Protein AF-A0A960ULE8-F1 (afdb_monomer)

Nearest PDB structures (foldseek):
  7pkt-assembly1_v  TM=3.234E-01  e=4.045E+00  Chlamydomonas reinhardtii

Solvent-accessible surface area (backbone atoms only — not comparable to full-atom values): 4205 Å² total; per-residue (Å²): 133,82,75,78,79,80,72,68,42,82,45,80,43,69,39,95,86,75,71,47,76,42,82,44,80,43,59,90,85,50,62,64,44,84,41,67,39,90,87,80,72,46,80,43,80,44,62,39,67,61,54,51,52,53,50,54,56,54,52,61,64,72,76,110

Secondary structure (DSSP, 8-state):
--------EEEEEE-TTT--EEEEEEPTT-SEEEEE-TTT--EEEEEHHHHHHHHHHHHHHH--

Sequence (64 aa):
MEATQFIPFRAEIHCSKCDKQLLMMLQPLHLEIPLHCPNCGHNLTYVVRQSIRNHLSAQAAYTS

pLDDT: mean 76.36, std 11.89, range [39.81, 90.56]

Radius of gyration: 13.75 Å; Cα contacts (8 Å, |Δi|>4): 76; chains: 1; bounding box: 32×20×38 Å

Foldseek 3Di:
DDDPPQDWDWDWDADPPPRDIDIDTDGPPDQWDWDQDPPPRDIDIDGCVVVVVVVVVVVVVVVD

Mean predicted aligned error: 8.22 Å

Structure (mmCIF, N/CA/C/O backbone):
data_AF-A0A960ULE8-F1
#
_entry.id   AF-A0A960ULE8-F1
#
loop_
_atom_site.group_PDB
_atom_site.id
_atom_site.type_symbol
_atom_site.label_atom_id
_atom_site.label_alt_id
_atom_site.label_comp_id
_atom_site.label_asym_id
_atom_site.label_entity_id
_atom_site.label_seq_id
_atom_site.pdbx_PDB_ins_code
_atom_site.Cartn_x
_atom_site.Cartn_y
_atom_site.Cartn_z
_atom_site.occupancy
_atom_site.B_iso_or_equiv
_atom_site.auth_seq_id
_atom_sit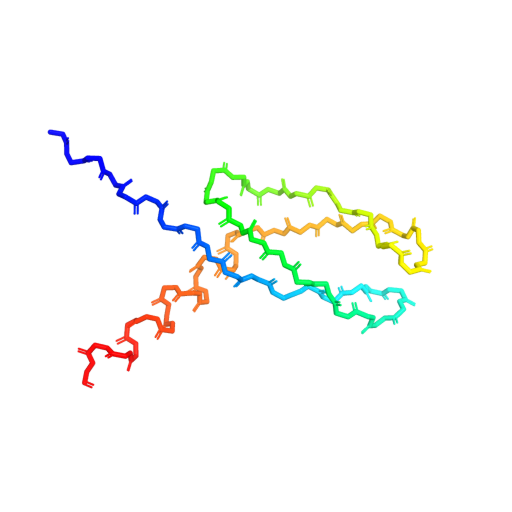e.auth_comp_id
_atom_site.auth_asym_id
_atom_site.auth_atom_id
_atom_site.pdbx_PDB_model_num
ATOM 1 N N . MET A 1 1 ? 23.294 3.129 -21.196 1.00 39.81 1 MET A N 1
ATOM 2 C CA . MET A 1 1 ? 22.792 2.949 -19.820 1.00 39.81 1 MET A CA 1
ATOM 3 C C . MET A 1 1 ? 21.328 3.336 -19.863 1.00 39.81 1 MET A C 1
ATOM 5 O O . MET A 1 1 ? 21.036 4.523 -19.899 1.00 39.81 1 MET A O 1
ATOM 9 N N . GLU A 1 2 ? 20.429 2.366 -20.029 1.00 49.22 2 GLU A N 1
ATOM 10 C CA . GLU A 1 2 ? 18.995 2.657 -19.994 1.00 49.22 2 GLU A CA 1
ATOM 11 C C . GLU A 1 2 ? 18.642 3.085 -18.574 1.00 49.22 2 GLU A C 1
ATOM 13 O O . GLU A 1 2 ? 18.818 2.326 -17.621 1.00 49.22 2 GLU A O 1
ATOM 18 N N . ALA A 1 3 ? 18.214 4.335 -18.419 1.00 54.78 3 ALA A N 1
ATOM 19 C CA . ALA A 1 3 ? 17.581 4.760 -17.190 1.00 54.78 3 ALA A CA 1
ATOM 20 C C . ALA A 1 3 ? 16.292 3.946 -17.081 1.00 54.78 3 ALA A C 1
ATOM 22 O O . ALA A 1 3 ? 15.350 4.195 -17.829 1.00 54.78 3 ALA A O 1
ATOM 23 N N . THR A 1 4 ? 16.257 2.951 -16.193 1.00 60.03 4 THR A N 1
ATOM 24 C CA . THR A 1 4 ? 15.005 2.315 -15.781 1.00 60.03 4 THR A CA 1
ATOM 25 C C . THR A 1 4 ? 14.053 3.437 -15.388 1.00 60.03 4 THR A C 1
ATOM 27 O O . THR A 1 4 ? 14.250 4.090 -14.361 1.00 60.03 4 THR A O 1
ATOM 30 N N . GLN A 1 5 ? 13.071 3.728 -16.245 1.00 63.41 5 GLN A N 1
ATOM 31 C CA . GLN A 1 5 ? 12.029 4.697 -15.947 1.00 63.41 5 GLN A CA 1
ATOM 32 C C . GLN A 1 5 ? 11.202 4.108 -14.812 1.00 63.41 5 GLN A C 1
ATOM 34 O O . GLN A 1 5 ? 10.354 3.242 -15.003 1.00 63.41 5 GLN A O 1
ATOM 39 N N . PHE A 1 6 ? 11.511 4.537 -13.596 1.00 68.31 6 PHE A N 1
ATOM 40 C CA . PHE A 1 6 ? 10.769 4.150 -12.414 1.00 68.31 6 PHE A CA 1
ATOM 41 C C . PHE A 1 6 ? 9.458 4.927 -12.393 1.00 68.31 6 PHE A C 1
ATOM 43 O O . PHE A 1 6 ? 9.408 6.079 -11.965 1.00 68.31 6 PHE A O 1
ATOM 50 N N . ILE A 1 7 ? 8.404 4.298 -12.904 1.00 72.62 7 ILE A N 1
ATOM 51 C CA . ILE A 1 7 ? 7.071 4.891 -12.971 1.00 72.62 7 ILE A CA 1
ATOM 52 C C . ILE A 1 7 ? 6.455 4.849 -11.562 1.00 72.62 7 ILE A C 1
ATOM 54 O O . ILE A 1 7 ? 6.347 3.766 -10.977 1.00 72.62 7 ILE A O 1
ATOM 58 N N . PRO A 1 8 ? 6.066 6.000 -10.982 1.00 77.62 8 PRO A N 1
ATOM 59 C CA . PRO A 1 8 ? 5.319 6.023 -9.733 1.00 77.62 8 PRO A CA 1
ATOM 60 C C . PRO A 1 8 ? 3.999 5.265 -9.886 1.00 77.62 8 PRO A C 1
ATOM 62 O O . PRO A 1 8 ? 3.314 5.411 -10.897 1.00 77.62 8 PRO A O 1
ATOM 65 N N . PHE A 1 9 ? 3.601 4.508 -8.869 1.00 80.12 9 PHE A N 1
ATOM 66 C CA . PHE A 1 9 ? 2.347 3.757 -8.896 1.00 80.12 9 PHE A CA 1
ATOM 67 C C . PHE A 1 9 ? 1.516 4.018 -7.646 1.00 80.12 9 PHE A C 1
ATOM 69 O O . PHE A 1 9 ? 2.038 4.329 -6.572 1.00 80.12 9 PHE A O 1
ATOM 76 N N . ARG A 1 10 ? 0.197 3.894 -7.793 1.00 84.06 10 ARG A N 1
ATOM 77 C CA . ARG A 1 10 ? -0.738 4.011 -6.679 1.00 84.06 10 ARG A CA 1
ATOM 78 C C . ARG A 1 10 ? -0.738 2.716 -5.873 1.00 84.06 10 ARG A C 1
ATOM 80 O O . ARG A 1 10 ? -0.869 1.631 -6.432 1.00 84.06 10 ARG A O 1
ATOM 87 N N . ALA A 1 11 ? -0.627 2.851 -4.560 1.00 82.44 11 ALA A N 1
ATOM 88 C CA . ALA A 1 11 ? -0.751 1.765 -3.608 1.00 82.44 11 ALA A CA 1
ATOM 89 C C . ALA A 1 11 ? -1.833 2.069 -2.580 1.00 82.44 11 ALA A C 1
ATOM 91 O O . ALA A 1 11 ? -2.024 3.217 -2.169 1.00 82.44 11 ALA A O 1
ATOM 92 N N . GLU A 1 12 ? -2.520 1.012 -2.167 1.00 85.44 12 GLU A N 1
ATOM 93 C CA . GLU A 1 12 ? -3.611 1.074 -1.207 1.00 85.44 12 GLU A CA 1
ATOM 94 C C . GLU A 1 12 ? -3.193 0.342 0.063 1.00 85.44 12 GLU A C 1
ATOM 96 O O . GLU A 1 12 ? -2.736 -0.801 0.017 1.00 85.44 12 GLU A O 1
ATOM 101 N N . ILE A 1 13 ? -3.299 1.031 1.194 1.00 84.69 13 ILE A N 1
ATOM 102 C CA . ILE A 1 13 ? -2.744 0.580 2.467 1.00 84.69 13 ILE A CA 1
ATOM 103 C C . ILE A 1 13 ? -3.840 0.636 3.505 1.00 84.69 13 ILE A C 1
ATOM 105 O O . ILE A 1 13 ? -4.401 1.697 3.760 1.00 84.69 13 ILE A O 1
ATOM 109 N N . HIS A 1 14 ? -4.127 -0.494 4.133 1.00 86.06 14 HIS A N 1
ATOM 110 C CA . HIS A 1 14 ? -5.101 -0.544 5.211 1.00 86.06 1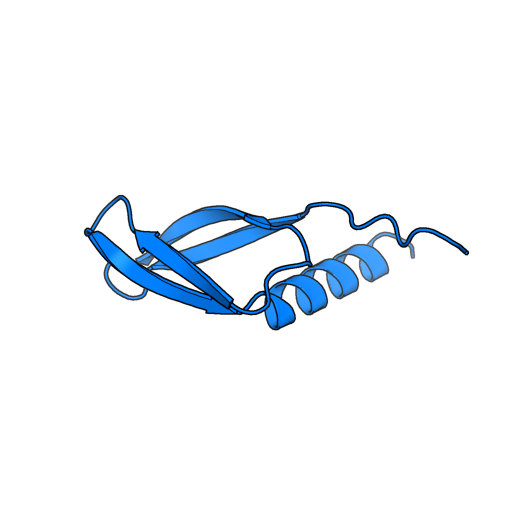4 HIS A CA 1
ATOM 111 C C . HIS A 1 14 ? -4.414 -0.271 6.544 1.00 86.06 14 HIS A C 1
ATOM 113 O O . HIS A 1 14 ? -3.387 -0.869 6.873 1.00 86.06 14 HIS A O 1
ATOM 119 N N . CYS A 1 15 ? -4.980 0.650 7.318 1.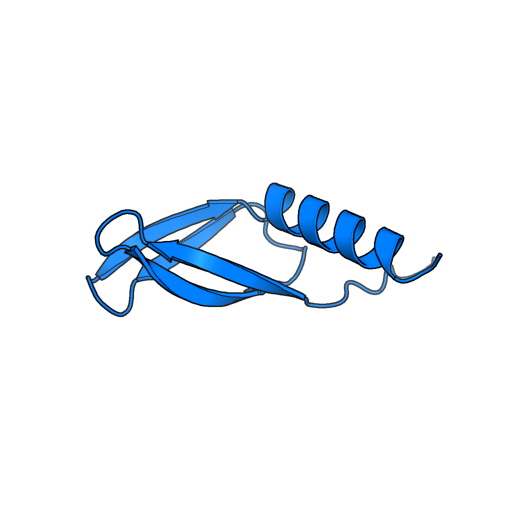00 87.00 15 CYS A N 1
ATOM 120 C CA . CYS A 1 15 ? -4.560 0.845 8.692 1.00 87.00 15 CYS A CA 1
ATOM 121 C C . CYS A 1 15 ? -5.017 -0.348 9.534 1.00 87.00 15 CYS A C 1
ATOM 123 O O . CYS A 1 15 ? -6.213 -0.540 9.716 1.00 87.00 15 CYS A O 1
ATOM 125 N N . SER A 1 16 ? -4.073 -1.073 10.132 1.00 86.50 16 SER A N 1
ATOM 126 C CA . SER A 1 16 ? -4.336 -2.235 10.996 1.00 86.50 16 SER A CA 1
ATOM 127 C C . SER A 1 16 ? -5.193 -1.949 12.236 1.00 86.50 16 SER A C 1
ATOM 129 O O . SER A 1 16 ? -5.649 -2.882 12.887 1.00 86.50 16 SER A O 1
ATOM 131 N N . LYS A 1 17 ? -5.373 -0.674 12.609 1.00 88.06 17 LYS A N 1
ATOM 132 C CA . LYS A 1 17 ? -6.085 -0.271 13.831 1.00 88.06 17 LYS A CA 1
ATOM 133 C C . LYS A 1 17 ? -7.500 0.245 13.588 1.00 88.06 17 LYS A C 1
ATOM 135 O O . LYS A 1 17 ? -8.342 0.137 14.470 1.00 88.06 17 LYS A O 1
ATOM 140 N N . CYS A 1 18 ? -7.746 0.898 12.456 1.00 90.19 1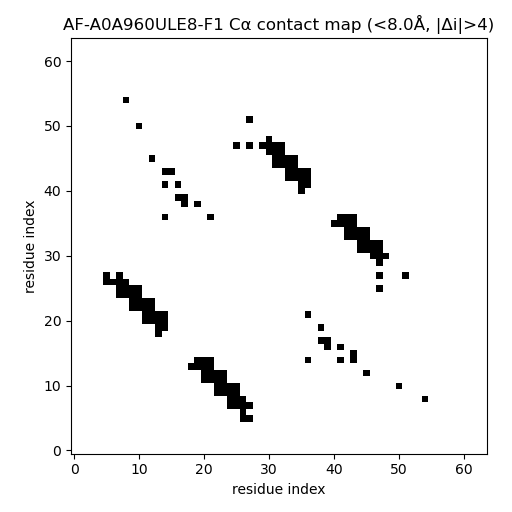8 CYS A N 1
ATOM 141 C CA . CYS A 1 18 ? -9.044 1.522 12.180 1.00 90.19 18 CYS A CA 1
ATOM 142 C C . CYS A 1 18 ? -9.624 1.130 10.822 1.00 90.19 18 CYS A C 1
ATOM 144 O O . CYS A 1 18 ? -10.553 1.794 10.368 1.00 90.19 18 CYS A O 1
ATOM 146 N N . ASP A 1 19 ? -9.002 0.157 10.150 1.00 84.44 19 ASP A N 1
ATOM 147 C CA . ASP A 1 19 ? -9.365 -0.408 8.845 1.00 84.44 19 ASP A CA 1
ATOM 148 C C . ASP A 1 19 ? -9.560 0.611 7.716 1.00 84.44 19 ASP A C 1
ATOM 150 O O . ASP A 1 19 ? -10.027 0.290 6.626 1.00 84.44 19 ASP A O 1
ATOM 154 N N . LYS A 1 20 ? -9.150 1.865 7.936 1.00 86.50 20 LYS A N 1
ATOM 155 C CA . LYS A 1 20 ? -9.216 2.893 6.906 1.00 86.50 20 LYS A CA 1
ATOM 156 C C . LYS A 1 20 ? -8.141 2.656 5.864 1.00 86.50 20 LYS A C 1
ATOM 158 O O . LYS A 1 20 ? -6.977 2.414 6.187 1.00 86.50 20 LYS A O 1
ATOM 163 N N . GLN A 1 21 ? -8.561 2.807 4.619 1.00 84.62 21 GLN A N 1
ATOM 164 C CA . GLN A 1 21 ? -7.709 2.735 3.452 1.00 84.62 21 GLN A CA 1
ATOM 165 C C . GLN A 1 21 ? -6.995 4.072 3.230 1.00 84.62 21 GLN A C 1
ATOM 167 O O . GLN A 1 21 ? -7.599 5.145 3.275 1.00 84.62 21 GLN A O 1
ATOM 172 N N . LEU A 1 22 ? -5.695 3.989 2.990 1.00 83.75 22 LEU A N 1
ATOM 173 C CA . LEU A 1 22 ? -4.806 5.094 2.674 1.00 83.75 22 LEU A CA 1
ATOM 174 C C . LEU A 1 22 ? -4.323 4.902 1.245 1.00 83.75 22 LEU A C 1
ATOM 176 O O . LEU A 1 22 ? 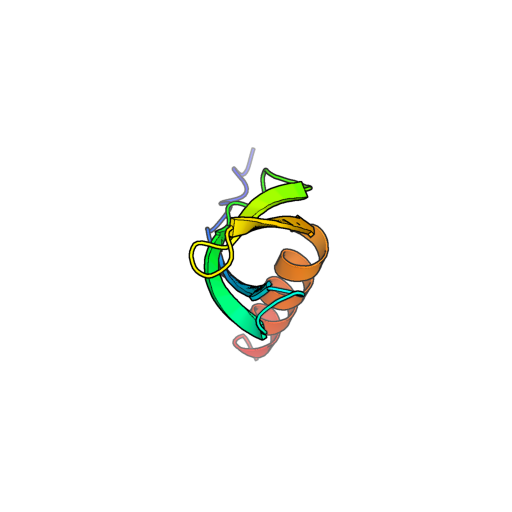-3.854 3.826 0.876 1.00 83.75 22 LEU A O 1
ATOM 180 N N . LEU A 1 23 ? -4.455 5.953 0.447 1.00 83.75 23 LEU A N 1
ATOM 181 C CA . LEU A 1 23 ? -4.011 5.966 -0.937 1.00 83.75 23 LEU A CA 1
ATOM 182 C C . LEU A 1 23 ? -2.711 6.742 -1.017 1.00 83.75 23 LEU A C 1
ATOM 184 O O . LEU A 1 23 ? -2.643 7.892 -0.584 1.00 83.75 23 LEU A O 1
ATOM 188 N N . MET A 1 24 ? -1.684 6.110 -1.569 1.00 80.81 24 MET A N 1
ATOM 189 C CA . MET A 1 24 ? -0.362 6.711 -1.658 1.00 80.81 24 MET A CA 1
ATOM 190 C C . MET A 1 24 ? 0.255 6.488 -3.025 1.00 80.81 24 MET A C 1
ATOM 192 O O . MET A 1 24 ? 0.085 5.432 -3.633 1.00 80.81 24 MET A O 1
ATOM 196 N N . MET A 1 25 ? 1.023 7.473 -3.477 1.00 81.50 25 MET A N 1
ATOM 197 C CA . MET A 1 25 ? 1.887 7.328 -4.640 1.00 81.50 25 MET A CA 1
ATOM 198 C C . MET A 1 25 ? 3.256 6.848 -4.175 1.00 81.50 25 MET A C 1
ATOM 200 O O . MET A 1 25 ? 3.935 7.534 -3.413 1.00 81.50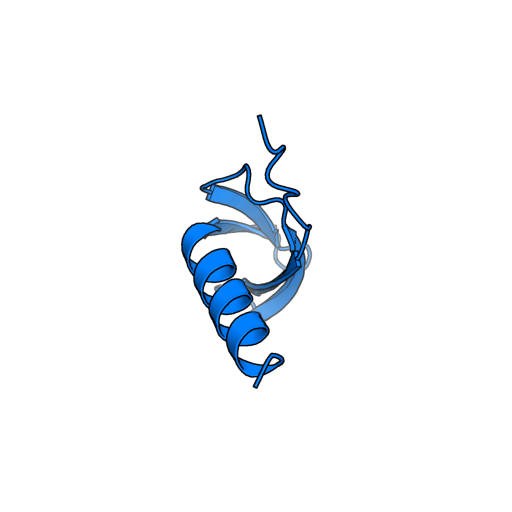 25 MET A O 1
ATOM 204 N N . LEU A 1 26 ? 3.647 5.660 -4.623 1.00 79.62 26 LEU A N 1
ATOM 205 C CA . LEU A 1 26 ? 4.929 5.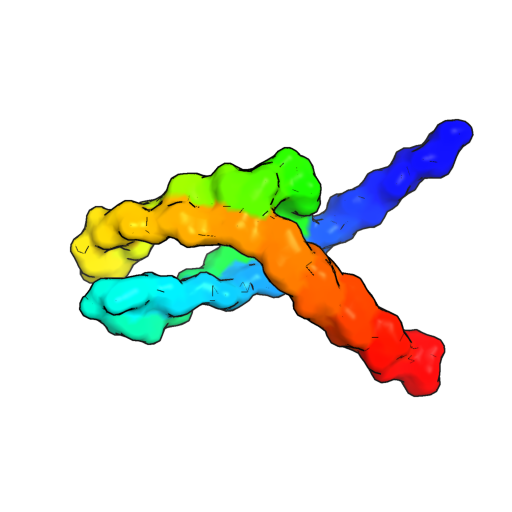062 -4.288 1.00 79.62 26 LEU A CA 1
ATOM 206 C C . LEU A 1 26 ? 5.919 5.245 -5.423 1.00 79.62 26 LEU A C 1
ATOM 208 O O . LEU A 1 26 ? 5.619 4.987 -6.589 1.00 79.62 26 LEU A O 1
ATOM 212 N N . GLN A 1 27 ? 7.129 5.635 -5.041 1.00 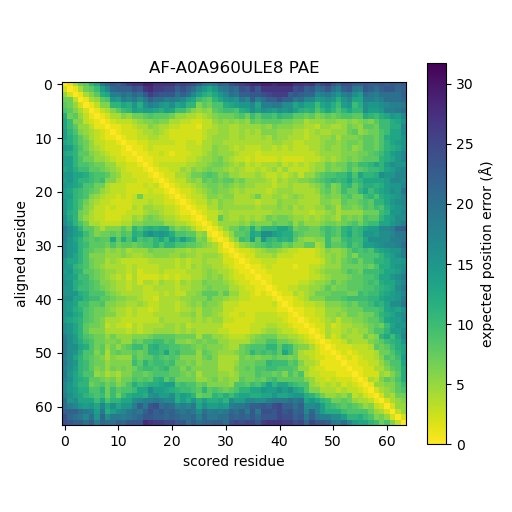72.94 27 GLN A N 1
ATOM 213 C CA . GLN A 1 27 ? 8.307 5.530 -5.885 1.00 72.94 27 GLN A CA 1
ATOM 214 C C . GLN A 1 27 ? 9.106 4.295 -5.441 1.00 72.94 27 GLN A C 1
ATOM 216 O O . GLN A 1 27 ? 9.311 4.112 -4.237 1.00 72.94 27 GLN A O 1
ATOM 221 N N . PRO A 1 28 ? 9.595 3.460 -6.372 1.00 68.00 28 PRO A N 1
ATOM 222 C CA . PRO A 1 28 ? 10.228 2.172 -6.061 1.00 68.00 28 PRO A CA 1
ATOM 223 C C . PRO A 1 28 ? 11.612 2.265 -5.384 1.00 68.00 28 PRO A C 1
ATOM 225 O O . PRO A 1 28 ? 12.279 1.248 -5.221 1.00 68.00 28 PRO A O 1
ATOM 228 N N . LEU A 1 29 ? 12.043 3.459 -4.965 1.00 70.12 29 LEU A N 1
ATOM 229 C CA . LEU A 1 29 ? 13.298 3.685 -4.240 1.00 70.12 29 LEU A CA 1
ATOM 230 C C . LEU A 1 29 ? 13.236 3.295 -2.756 1.00 70.12 29 LEU A C 1
ATOM 232 O O . LEU A 1 29 ? 14.267 2.975 -2.171 1.00 70.12 29 LEU A O 1
ATOM 236 N N . HIS A 1 30 ? 12.054 3.308 -2.139 1.00 64.56 30 HIS A N 1
ATOM 237 C CA . HIS A 1 30 ? 11.913 3.021 -0.711 1.00 64.56 30 HIS A CA 1
ATOM 238 C C . HIS A 1 30 ? 11.559 1.552 -0.494 1.00 64.56 30 HIS A C 1
ATOM 240 O O . HIS A 1 30 ? 10.639 1.044 -1.125 1.00 64.56 30 HIS A O 1
ATOM 246 N N . LEU A 1 31 ? 12.274 0.863 0.399 1.00 73.00 31 LEU A N 1
ATOM 247 C CA . LEU A 1 31 ? 11.990 -0.534 0.749 1.00 73.00 31 LEU A CA 1
ATOM 248 C C . LEU A 1 31 ? 10.866 -0.639 1.790 1.00 73.00 31 LEU A C 1
ATOM 250 O O . LEU A 1 31 ? 9.975 -1.484 1.673 1.00 73.00 31 LEU A O 1
ATOM 254 N N . GLU A 1 32 ? 10.919 0.256 2.775 1.00 80.88 32 GLU A N 1
ATOM 255 C CA . GLU A 1 32 ? 9.982 0.392 3.883 1.00 80.88 32 GLU A CA 1
ATOM 256 C C . GLU A 1 32 ? 9.667 1.874 4.078 1.00 80.88 32 GLU A C 1
ATOM 258 O O . GLU A 1 32 ? 10.564 2.717 4.015 1.00 80.88 32 GLU A O 1
ATOM 263 N N . ILE A 1 33 ? 8.393 2.196 4.286 1.00 82.38 33 ILE A N 1
ATOM 264 C CA . ILE A 1 33 ? 7.932 3.568 4.497 1.00 82.38 33 ILE A CA 1
ATOM 265 C C . ILE A 1 33 ? 7.178 3.621 5.828 1.00 82.38 33 ILE A C 1
ATOM 267 O O . ILE A 1 33 ? 6.166 2.924 5.970 1.00 82.38 33 ILE A O 1
ATOM 271 N N . PRO A 1 34 ? 7.640 4.430 6.799 1.00 83.06 34 PRO A N 1
ATOM 272 C CA . PRO A 1 34 ? 6.866 4.730 7.990 1.00 83.06 34 PRO A CA 1
ATOM 273 C C . PRO A 1 34 ? 5.727 5.684 7.623 1.00 83.06 34 PRO A C 1
ATOM 275 O O . PRO A 1 34 ? 5.930 6.702 6.961 1.00 83.06 34 PRO A O 1
ATOM 278 N N . LEU A 1 35 ? 4.515 5.353 8.049 1.00 84.69 35 LEU A N 1
ATOM 279 C CA . LEU A 1 35 ? 3.300 6.088 7.723 1.00 84.69 35 LEU A CA 1
ATOM 280 C C . LEU A 1 35 ? 2.498 6.346 8.978 1.00 84.69 35 LEU A C 1
ATOM 282 O O . LEU A 1 35 ? 2.359 5.475 9.829 1.00 84.69 35 LEU A O 1
ATOM 286 N N . HIS A 1 36 ? 1.922 7.534 9.070 1.00 87.75 36 HIS A N 1
ATOM 287 C CA . HIS A 1 36 ? 1.013 7.869 10.151 1.00 87.75 36 HIS A CA 1
ATOM 288 C C . HIS A 1 36 ? -0.401 7.838 9.594 1.00 87.75 36 HIS A C 1
ATOM 290 O O . HIS A 1 36 ? -0.708 8.527 8.621 1.00 87.75 36 HIS A O 1
ATOM 296 N N . CYS A 1 37 ? -1.271 7.032 10.198 1.00 87.19 37 CYS A N 1
ATOM 297 C CA . CYS A 1 37 ? -2.673 7.027 9.822 1.00 87.19 37 CYS A CA 1
ATOM 298 C C . CYS A 1 37 ? -3.300 8.379 10.213 1.00 87.19 37 CYS A C 1
ATOM 300 O O . CYS A 1 37 ? -3.411 8.658 11.409 1.00 87.19 37 CYS A O 1
ATOM 302 N N . PRO A 1 38 ? -3.777 9.196 9.255 1.00 85.81 38 PRO A N 1
ATOM 303 C CA . PRO A 1 38 ? -4.381 10.497 9.538 1.00 85.81 38 PRO A CA 1
ATOM 304 C C . PRO A 1 38 ? -5.670 10.387 10.360 1.00 85.81 38 PRO A C 1
ATOM 306 O O . PRO A 1 38 ? -6.115 11.369 10.938 1.00 85.81 38 PRO A O 1
ATOM 309 N N . ASN A 1 39 ? -6.285 9.202 10.418 1.00 87.56 39 ASN A N 1
ATOM 310 C CA . ASN A 1 39 ? -7.547 9.003 11.118 1.00 87.56 39 ASN A CA 1
ATOM 311 C C . ASN A 1 39 ? -7.386 8.627 12.594 1.00 87.56 39 ASN A C 1
ATOM 313 O O . ASN A 1 39 ? -8.159 9.081 13.426 1.00 87.56 39 ASN A O 1
ATOM 317 N N . CYS A 1 40 ? -6.430 7.758 12.921 1.00 90.56 40 CYS A N 1
ATOM 318 C CA . CYS A 1 40 ? -6.266 7.240 14.284 1.00 90.56 40 CYS A CA 1
ATOM 319 C C . CYS A 1 40 ? -4.898 7.560 14.898 1.00 90.56 40 CYS A C 1
ATOM 321 O O . CYS A 1 40 ? -4.627 7.140 16.022 1.00 90.56 40 CYS A O 1
ATOM 323 N N . GLY A 1 41 ? -4.028 8.254 14.157 1.00 87.75 41 GLY A N 1
ATOM 324 C CA . GLY A 1 41 ? -2.671 8.601 14.580 1.00 87.75 41 GLY A CA 1
ATOM 325 C C . GLY A 1 41 ? -1.740 7.398 14.739 1.00 87.75 41 GLY A C 1
ATOM 326 O O . GLY A 1 41 ? -0.673 7.531 15.326 1.00 87.75 41 GLY A O 1
ATOM 327 N N . HIS A 1 42 ? -2.142 6.212 14.273 1.00 89.06 42 HIS A N 1
ATOM 328 C CA . HIS A 1 42 ? -1.350 4.996 14.428 1.00 89.06 42 HIS A CA 1
ATOM 329 C C . HIS A 1 42 ? -0.206 4.937 13.415 1.00 89.06 42 HIS A C 1
ATOM 331 O O . HIS A 1 42 ? -0.412 5.218 12.232 1.00 89.06 42 HIS A O 1
ATOM 337 N N . ASN A 1 43 ? 0.966 4.515 13.884 1.00 88.69 43 ASN A N 1
ATOM 338 C CA . ASN A 1 43 ? 2.136 4.301 13.045 1.00 88.69 43 ASN A CA 1
ATOM 339 C C . ASN A 1 43 ? 2.003 2.967 12.311 1.00 88.69 43 ASN A C 1
ATOM 341 O O . ASN A 1 43 ? 1.713 1.935 12.911 1.00 88.69 43 ASN A O 1
ATOM 345 N N . LEU A 1 44 ? 2.224 3.002 11.009 1.00 85.31 44 LEU A N 1
ATOM 346 C CA . LEU A 1 44 ? 2.173 1.874 10.100 1.00 85.31 44 LEU A CA 1
ATOM 347 C C . LEU A 1 44 ? 3.541 1.752 9.432 1.00 85.31 44 LEU A C 1
ATOM 349 O O . LEU A 1 44 ? 4.150 2.759 9.072 1.00 85.31 44 LEU A O 1
ATOM 353 N N . THR A 1 45 ? 3.993 0.523 9.217 1.00 85.38 45 THR A N 1
ATOM 354 C CA . THR A 1 45 ? 5.176 0.245 8.398 1.00 85.38 45 THR A CA 1
ATOM 355 C C . THR A 1 45 ? 4.713 -0.410 7.112 1.00 85.38 45 THR A C 1
ATOM 357 O O . THR A 1 45 ? 4.105 -1.480 7.142 1.00 85.38 45 THR A O 1
ATOM 360 N N . TYR A 1 46 ? 4.981 0.235 5.980 1.00 82.12 46 TYR A N 1
ATOM 361 C CA . TYR A 1 46 ? 4.589 -0.279 4.677 1.00 82.12 46 TYR A CA 1
ATOM 362 C C . TYR A 1 46 ? 5.780 -0.803 3.882 1.00 82.12 46 TYR A C 1
ATOM 364 O O . TYR A 1 46 ? 6.737 -0.069 3.645 1.00 82.12 46 TYR A O 1
ATOM 372 N N . VAL A 1 47 ? 5.695 -2.053 3.419 1.00 81.75 47 VAL A N 1
ATOM 373 C CA . VAL A 1 47 ? 6.762 -2.723 2.662 1.00 81.75 47 VAL A CA 1
ATOM 374 C C . VAL A 1 47 ? 6.471 -2.658 1.160 1.00 81.75 47 VAL A C 1
ATOM 376 O O . VAL A 1 47 ? 5.600 -3.356 0.639 1.00 81.75 47 VAL A O 1
ATOM 379 N N . VAL A 1 48 ? 7.251 -1.856 0.437 1.00 78.25 48 VAL A N 1
ATOM 380 C CA . VAL A 1 48 ? 7.009 -1.498 -0.976 1.00 78.25 48 VAL A CA 1
ATOM 381 C C . VAL A 1 48 ? 7.267 -2.665 -1.940 1.00 78.25 48 VAL A C 1
ATOM 383 O O . VAL A 1 48 ? 6.672 -2.740 -3.017 1.00 78.25 48 VAL A O 1
ATOM 386 N N . ARG A 1 49 ? 8.110 -3.637 -1.557 1.00 77.44 49 ARG A N 1
ATOM 387 C CA . ARG A 1 49 ? 8.456 -4.801 -2.401 1.00 77.44 49 ARG A CA 1
ATOM 388 C C . ARG A 1 49 ? 7.247 -5.645 -2.811 1.00 77.44 49 ARG A C 1
ATOM 390 O O . ARG A 1 49 ? 7.237 -6.205 -3.906 1.00 77.44 49 ARG A O 1
ATOM 397 N N . GLN A 1 50 ? 6.251 -5.794 -1.936 1.00 72.81 50 GLN A N 1
ATOM 398 C CA . GLN A 1 50 ? 5.035 -6.547 -2.266 1.00 72.81 50 GLN A CA 1
ATOM 399 C C . GLN A 1 50 ? 4.171 -5.777 -3.271 1.00 72.81 50 GLN A C 1
ATOM 401 O O . GLN A 1 50 ? 3.619 -6.352 -4.203 1.00 72.81 50 GLN A O 1
ATOM 406 N N . SER A 1 51 ? 4.111 -4.462 -3.114 1.00 74.25 51 SER A N 1
ATOM 407 C CA . SER A 1 51 ? 3.320 -3.545 -3.931 1.00 74.25 51 SER A CA 1
ATOM 408 C C . SER A 1 51 ? 3.857 -3.439 -5.350 1.00 74.25 51 SER A C 1
ATOM 410 O O . SER A 1 51 ? 3.075 -3.470 -6.293 1.00 74.25 51 SER A O 1
ATOM 412 N N . ILE A 1 52 ? 5.186 -3.386 -5.502 1.00 75.19 52 ILE A N 1
ATOM 413 C CA . ILE A 1 52 ? 5.844 -3.435 -6.812 1.00 75.19 52 ILE A CA 1
ATOM 414 C C . ILE A 1 52 ? 5.513 -4.757 -7.510 1.00 75.19 52 ILE A C 1
ATOM 416 O O . ILE A 1 52 ? 5.110 -4.740 -8.667 1.00 75.19 52 ILE A O 1
ATOM 420 N N . ARG A 1 53 ? 5.626 -5.901 -6.814 1.00 75.62 53 ARG A N 1
ATOM 421 C CA . ARG A 1 53 ? 5.272 -7.210 -7.394 1.00 75.62 53 ARG A CA 1
ATOM 422 C C . ARG A 1 53 ? 3.826 -7.240 -7.887 1.00 75.62 53 ARG A C 1
ATOM 424 O O . ARG A 1 53 ? 3.593 -7.634 -9.024 1.00 75.62 53 ARG A O 1
ATOM 431 N N . ASN A 1 54 ? 2.888 -6.764 -7.070 1.00 74.25 54 ASN A N 1
ATOM 432 C CA . ASN A 1 54 ? 1.477 -6.693 -7.445 1.00 74.25 54 ASN A CA 1
ATOM 433 C C . ASN A 1 54 ? 1.258 -5.762 -8.655 1.00 74.25 54 ASN A C 1
ATOM 435 O O . ASN A 1 54 ? 0.556 -6.128 -9.597 1.00 74.25 54 ASN A O 1
ATOM 439 N N . HIS A 1 55 ? 1.891 -4.586 -8.665 1.00 74.31 55 HIS A N 1
ATOM 440 C CA . HIS A 1 55 ? 1.800 -3.628 -9.767 1.00 74.31 55 HIS A CA 1
ATOM 441 C C . HIS A 1 55 ? 2.332 -4.204 -11.086 1.00 74.31 55 HIS A C 1
ATOM 443 O O . HIS A 1 55 ? 1.642 -4.143 -12.101 1.00 74.31 55 HIS A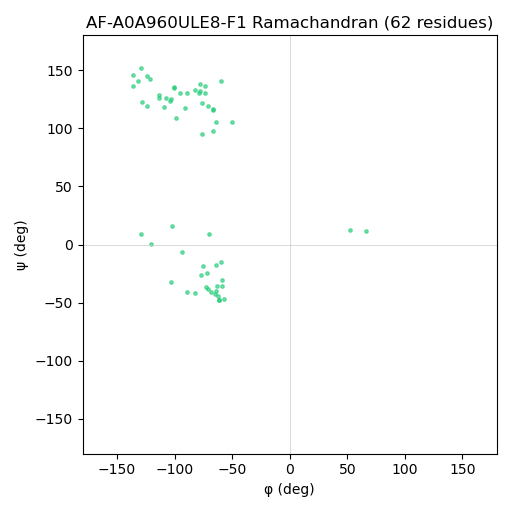 O 1
ATOM 449 N N . LEU A 1 56 ? 3.516 -4.823 -11.061 1.00 76.56 56 LEU A N 1
ATOM 450 C CA . LEU A 1 56 ? 4.110 -5.459 -12.237 1.00 76.56 56 LEU A CA 1
ATOM 451 C C . LEU A 1 56 ? 3.259 -6.633 -12.738 1.00 76.56 56 LEU A C 1
ATOM 453 O O . LEU A 1 56 ? 3.061 -6.765 -13.944 1.00 76.56 56 LEU A O 1
ATOM 457 N N . SER A 1 57 ? 2.700 -7.452 -11.836 1.00 78.12 57 SER A N 1
ATOM 458 C CA . SER A 1 57 ? 1.783 -8.527 -12.240 1.00 78.12 57 SER A CA 1
ATOM 459 C C . SER A 1 57 ? 0.505 -8.001 -12.898 1.00 78.12 57 SER A C 1
ATOM 461 O O . SER A 1 57 ? 0.021 -8.602 -13.851 1.00 78.12 57 SER A O 1
ATOM 463 N N . ALA A 1 58 ? -0.019 -6.860 -12.436 1.00 71.75 58 ALA A N 1
ATOM 464 C CA . ALA A 1 58 ? -1.201 -6.237 -13.024 1.00 71.75 58 ALA A CA 1
ATOM 465 C C . ALA A 1 58 ? -0.907 -5.600 -14.395 1.00 71.75 58 ALA A C 1
ATOM 467 O O . ALA A 1 58 ? -1.740 -5.681 -15.293 1.00 71.75 58 ALA A O 1
ATOM 468 N N . GLN A 1 59 ? 0.277 -5.005 -14.583 1.00 66.44 59 GLN A N 1
ATOM 469 C CA . GLN A 1 59 ? 0.702 -4.480 -15.886 1.00 66.44 59 GLN A CA 1
ATOM 470 C C . GLN A 1 59 ? 0.881 -5.590 -16.925 1.00 66.44 59 GLN A C 1
ATOM 472 O O . GLN A 1 59 ? 0.416 -5.437 -18.050 1.00 66.44 59 GLN A O 1
ATOM 477 N N . ALA A 1 60 ? 1.483 -6.720 -16.539 1.00 62.22 60 ALA A N 1
ATOM 478 C CA . ALA A 1 60 ? 1.652 -7.868 -17.430 1.00 62.22 60 ALA A CA 1
ATOM 479 C C . ALA A 1 60 ? 0.309 -8.417 -17.955 1.00 62.22 60 ALA A C 1
ATOM 481 O O . ALA A 1 60 ? 0.244 -8.896 -19.085 1.00 62.22 60 ALA A O 1
ATOM 482 N N . ALA A 1 61 ? -0.766 -8.301 -17.166 1.00 58.81 61 ALA A N 1
ATOM 483 C CA . ALA A 1 61 ? -2.110 -8.737 -17.544 1.00 58.81 61 ALA A CA 1
ATOM 484 C C . ALA A 1 61 ? -2.824 -7.804 -18.545 1.00 58.81 61 ALA A C 1
ATOM 486 O O . ALA A 1 61 ? -3.775 -8.234 -19.185 1.00 58.81 61 ALA A O 1
ATOM 487 N N . TYR A 1 62 ? -2.384 -6.549 -18.693 1.00 49.03 62 TYR A N 1
ATOM 488 C CA . TYR A 1 62 ? -2.971 -5.576 -19.632 1.00 49.03 62 TYR A CA 1
ATOM 489 C C . TYR A 1 62 ? -2.270 -5.537 -21.000 1.00 49.03 62 TYR A C 1
ATOM 491 O O . TYR A 1 62 ? -2.734 -4.852 -21.908 1.00 49.03 62 TYR A O 1
ATOM 499 N N . THR A 1 63 ? -1.155 -6.255 -21.151 1.00 51.12 63 THR A N 1
ATOM 500 C CA . THR A 1 63 ? -0.375 -6.360 -22.396 1.00 51.12 63 THR A CA 1
ATOM 501 C C . THR A 1 63 ? -0.604 -7.673 -23.162 1.00 51.12 63 THR A C 1
ATOM 503 O O . THR A 1 63 ? 0.209 -8.012 -24.019 1.00 51.12 63 THR A O 1
ATOM 506 N N . SER A 1 64 ? -1.667 -8.429 -22.854 1.00 46.91 64 SER A N 1
ATOM 507 C CA . SER A 1 64 ? -2.087 -9.643 -23.587 1.00 46.91 64 SER A CA 1
ATOM 508 C C . SER A 1 64 ? -3.408 -9.443 -24.316 1.00 46.91 64 SER A C 1
ATOM 510 O O . SER A 1 64 ? -4.294 -8.777 -23.738 1.00 46.91 64 SER A O 1
#